Protein AF-A0A225WEW8-F1 (afdb_monomer_lite)

Foldseek 3Di:
DDDDPPDDDPDDDDPDDDDDDWLVLLLVLVVVVVVVDDLLVSCCVSPNDDDPVVSVVSSVVNVVCVVCVVVSVVCVVVVVRDDPDDPDPDPDQDPCNVVVVVVVVVVVVVVCVVVVQPDDDDPVVPVDDDDRDDDD

Structure (mmCIF, N/CA/C/O backbone):
data_AF-A0A225WEW8-F1
#
_entry.id   AF-A0A225WEW8-F1
#
loop_
_atom_site.group_PDB
_atom_site.id
_atom_site.type_symbol
_atom_site.label_atom_id
_atom_site.label_alt_id
_atom_site.label_comp_id
_atom_site.label_asym_id
_atom_site.label_entity_id
_atom_site.label_seq_id
_atom_site.pdbx_PDB_ins_code
_atom_site.Cartn_x
_atom_site.Cartn_y
_atom_site.Cartn_z
_atom_site.occupancy
_atom_site.B_iso_or_equiv
_atom_site.auth_seq_id
_atom_site.auth_comp_id
_atom_site.auth_asym_id
_atom_site.auth_atom_id
_atom_site.pdbx_PDB_model_num
ATOM 1 N N . MET A 1 1 ? 35.359 -5.570 -24.190 1.00 43.59 1 MET A N 1
ATOM 2 C CA . MET A 1 1 ? 36.122 -4.874 -23.129 1.00 43.59 1 MET A CA 1
ATOM 3 C C . MET A 1 1 ? 35.130 -4.237 -22.164 1.00 43.59 1 MET A C 1
ATOM 5 O O . MET A 1 1 ? 34.278 -3.483 -22.617 1.00 43.59 1 MET A O 1
ATOM 9 N N . VAL A 1 2 ? 35.172 -4.582 -20.873 1.00 55.28 2 VAL A N 1
ATOM 10 C CA . VAL A 1 2 ? 34.296 -3.975 -19.852 1.00 55.28 2 VAL A CA 1
ATOM 11 C C . VAL A 1 2 ? 34.849 -2.594 -19.506 1.00 55.28 2 VAL A C 1
ATOM 13 O O . VAL A 1 2 ? 36.036 -2.459 -19.221 1.00 55.28 2 VAL A O 1
ATOM 16 N N . ARG A 1 3 ? 34.007 -1.558 -19.571 1.00 66.19 3 ARG A N 1
ATOM 17 C CA . ARG A 1 3 ? 34.413 -0.173 -19.301 1.00 66.19 3 ARG A CA 1
ATOM 18 C C . ARG A 1 3 ? 34.841 -0.032 -17.830 1.00 66.19 3 ARG A C 1
ATOM 20 O O . ARG A 1 3 ? 34.016 -0.313 -16.957 1.00 66.19 3 ARG A O 1
ATOM 27 N N . PRO A 1 4 ? 36.068 0.430 -17.531 1.00 63.81 4 PRO A N 1
ATOM 28 C CA . PRO A 1 4 ? 36.501 0.648 -16.157 1.00 63.81 4 PRO A CA 1
ATOM 29 C C . PRO A 1 4 ? 35.606 1.683 -15.472 1.00 63.81 4 PRO A C 1
ATOM 31 O O . PRO A 1 4 ? 35.307 2.743 -16.031 1.00 63.81 4 PRO A O 1
ATOM 34 N N . ARG A 1 5 ? 35.138 1.366 -14.262 1.00 60.41 5 ARG A N 1
ATOM 35 C CA . ARG A 1 5 ? 34.261 2.242 -13.482 1.00 60.41 5 ARG A CA 1
ATOM 36 C C . ARG A 1 5 ? 35.128 3.252 -12.730 1.00 60.41 5 ARG A C 1
ATOM 38 O O . ARG A 1 5 ? 35.635 2.951 -11.660 1.00 60.41 5 ARG A O 1
ATOM 45 N N . ILE A 1 6 ? 35.324 4.423 -13.331 1.00 62.75 6 ILE A N 1
ATOM 46 C CA . ILE A 1 6 ? 36.336 5.398 -12.894 1.00 62.75 6 ILE A CA 1
ATOM 47 C C . ILE A 1 6 ? 35.945 6.135 -11.599 1.00 62.75 6 ILE A C 1
ATOM 49 O O . ILE A 1 6 ? 36.839 6.515 -10.863 1.00 62.75 6 ILE A O 1
ATOM 53 N N . ASN A 1 7 ? 34.654 6.270 -11.251 1.00 53.81 7 ASN A N 1
ATOM 54 C CA . ASN A 1 7 ? 34.221 6.949 -10.018 1.00 53.81 7 ASN A CA 1
ATOM 55 C C . ASN A 1 7 ? 32.966 6.315 -9.377 1.00 53.81 7 ASN A C 1
ATOM 57 O O . ASN A 1 7 ? 32.020 5.943 -10.077 1.00 53.81 7 ASN A O 1
ATOM 61 N N . GLY A 1 8 ? 32.951 6.265 -8.036 1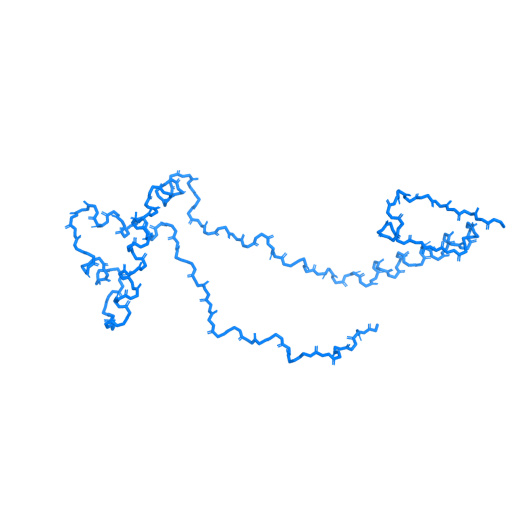.00 61.88 8 GLY A N 1
ATOM 62 C CA . GLY A 1 8 ? 31.805 5.925 -7.180 1.00 61.88 8 GLY A CA 1
ATOM 63 C C . GLY A 1 8 ? 31.987 4.637 -6.369 1.00 61.88 8 GLY A C 1
ATOM 64 O O . GLY A 1 8 ? 32.103 3.554 -6.944 1.00 61.88 8 GLY A O 1
ATOM 65 N N . GLN A 1 9 ? 31.931 4.733 -5.029 1.00 63.72 9 GLN A N 1
ATOM 66 C CA . GLN A 1 9 ? 31.645 3.563 -4.186 1.00 63.72 9 GLN A CA 1
ATOM 67 C C . GLN A 1 9 ? 30.367 2.937 -4.744 1.00 63.72 9 GLN A C 1
ATOM 69 O O . GLN A 1 9 ? 29.395 3.661 -4.956 1.00 63.72 9 GLN A O 1
ATOM 74 N N . GLY A 1 10 ? 30.396 1.646 -5.078 1.00 69.75 10 GLY A N 1
ATOM 75 C CA . GLY A 1 10 ? 29.306 0.967 -5.776 1.00 69.75 10 GLY A CA 1
ATOM 76 C C . GLY A 1 10 ? 27.932 1.149 -5.119 1.00 69.75 10 GLY A C 1
ATOM 77 O O . GLY A 1 10 ? 27.759 1.815 -4.100 1.00 69.75 10 GLY A O 1
ATOM 78 N N . ARG A 1 11 ? 26.897 0.538 -5.700 1.00 71.88 11 ARG A N 1
ATOM 79 C CA . ARG A 1 11 ? 25.546 0.654 -5.142 1.00 71.88 11 ARG A CA 1
ATOM 80 C C . ARG A 1 11 ? 25.551 0.167 -3.688 1.00 71.88 11 ARG A C 1
ATOM 82 O O . ARG A 1 11 ? 25.697 -1.027 -3.454 1.00 71.88 11 ARG A O 1
ATOM 89 N N . LYS A 1 12 ? 25.378 1.088 -2.734 1.00 78.38 12 LYS A N 1
ATOM 90 C CA . LYS A 1 12 ? 25.266 0.743 -1.314 1.00 78.38 12 LYS A CA 1
ATOM 91 C C . LYS A 1 12 ? 24.097 -0.222 -1.129 1.00 78.38 12 LYS A C 1
ATOM 93 O O . LYS A 1 12 ? 23.039 -0.046 -1.747 1.00 78.38 12 LYS A O 1
ATOM 98 N N . LEU A 1 13 ? 24.301 -1.240 -0.297 1.00 74.06 13 LEU A N 1
ATOM 99 C CA . LEU A 1 13 ? 23.239 -2.163 0.084 1.00 74.06 13 LEU A CA 1
ATOM 100 C C . LEU A 1 13 ? 22.103 -1.361 0.722 1.00 74.06 13 LEU A C 1
ATOM 102 O O . LEU A 1 13 ? 22.327 -0.454 1.525 1.00 74.06 13 LEU A O 1
ATOM 106 N N . LYS A 1 14 ? 20.867 -1.656 0.317 1.00 74.12 14 LYS A N 1
ATOM 107 C CA . LYS A 1 14 ? 19.704 -1.033 0.945 1.00 74.12 14 LYS A CA 1
ATOM 108 C C . LYS A 1 14 ? 19.573 -1.594 2.355 1.00 74.12 14 LYS A C 1
ATOM 110 O O . LYS A 1 14 ? 19.311 -2.778 2.500 1.00 74.12 14 LYS A O 1
ATOM 115 N N . LEU A 1 15 ? 19.683 -0.725 3.356 1.00 72.19 15 LEU A N 1
ATOM 116 C CA . LEU A 1 15 ? 19.434 -1.081 4.756 1.00 72.19 15 LEU A CA 1
ATOM 117 C C . LEU A 1 15 ? 17.944 -1.325 5.041 1.00 72.19 15 LEU A C 1
ATOM 119 O O . LEU A 1 15 ? 17.603 -2.037 5.974 1.00 72.19 15 LEU A O 1
ATOM 123 N N . PHE A 1 16 ? 17.054 -0.757 4.220 1.00 66.19 16 PHE A N 1
ATOM 124 C CA . PHE A 1 16 ? 15.611 -0.839 4.424 1.00 66.19 16 PHE A CA 1
ATOM 125 C C . PHE A 1 16 ? 14.898 -1.312 3.159 1.00 66.19 16 PHE A C 1
ATOM 127 O O . PHE A 1 16 ? 15.002 -0.697 2.086 1.00 66.19 16 PHE A O 1
ATOM 134 N N . GLN A 1 17 ? 14.123 -2.384 3.299 1.00 61.97 17 GLN A N 1
ATOM 135 C CA . GLN A 1 17 ? 13.189 -2.835 2.280 1.00 61.97 17 GLN A CA 1
ATOM 136 C C . GLN A 1 17 ? 11.816 -2.225 2.558 1.00 61.97 17 GLN A C 1
ATOM 138 O O . GLN A 1 17 ? 11.234 -2.404 3.622 1.00 61.97 17 GLN A O 1
ATOM 143 N N . ARG A 1 18 ? 11.280 -1.485 1.583 1.00 63.88 18 ARG A N 1
ATOM 144 C CA . ARG A 1 18 ? 9.887 -1.038 1.642 1.00 63.88 18 ARG A CA 1
ATOM 145 C C . ARG A 1 18 ? 9.001 -2.239 1.325 1.00 63.88 18 ARG A C 1
ATOM 147 O O . ARG A 1 18 ? 8.865 -2.587 0.155 1.00 63.88 18 ARG A O 1
ATOM 154 N N . MET A 1 19 ? 8.430 -2.861 2.350 1.00 64.94 19 MET A N 1
ATOM 155 C CA . MET A 1 19 ? 7.337 -3.810 2.176 1.00 64.94 19 MET A CA 1
ATOM 156 C C . MET A 1 19 ? 6.040 -3.021 2.108 1.00 64.94 19 MET A C 1
ATOM 158 O O . MET A 1 19 ? 5.705 -2.265 3.021 1.00 64.94 19 MET A O 1
ATOM 162 N N . ALA A 1 20 ? 5.347 -3.130 0.984 1.00 69.31 20 ALA A N 1
ATOM 163 C CA . ALA A 1 20 ? 4.012 -2.584 0.894 1.00 69.31 20 ALA A CA 1
ATOM 164 C C . ALA A 1 20 ? 3.028 -3.623 1.446 1.00 69.31 20 ALA A C 1
ATOM 166 O O . ALA A 1 20 ? 3.144 -4.810 1.158 1.00 69.31 20 ALA A O 1
ATOM 167 N N . VAL A 1 21 ? 2.099 -3.151 2.277 1.00 81.06 21 VAL A N 1
ATOM 168 C CA . VAL A 1 21 ? 1.031 -3.972 2.858 1.00 81.06 21 VAL A CA 1
ATOM 169 C C . VAL A 1 21 ? -0.036 -4.203 1.793 1.00 81.06 21 VAL A C 1
ATOM 171 O O . VAL A 1 21 ? -0.391 -3.259 1.069 1.00 81.06 21 VAL A O 1
ATOM 174 N N . ASP A 1 22 ? -0.510 -5.443 1.702 1.00 83.56 22 ASP A N 1
ATOM 175 C CA . ASP A 1 22 ? -1.526 -5.874 0.745 1.00 83.56 22 ASP A CA 1
ATOM 176 C C . ASP A 1 22 ? -2.846 -5.103 0.908 1.00 83.56 22 ASP A C 1
ATOM 178 O O . ASP A 1 22 ? -3.149 -4.595 1.992 1.00 83.56 22 ASP A O 1
ATOM 182 N N . TYR A 1 23 ? -3.620 -4.950 -0.171 1.00 87.50 23 TYR A N 1
ATOM 183 C CA . TYR A 1 23 ? -4.890 -4.218 -0.092 1.00 87.50 23 TYR A CA 1
ATOM 184 C C . TYR A 1 23 ? -5.971 -4.986 0.672 1.00 87.50 23 TYR A C 1
ATOM 186 O O . TYR A 1 23 ? -6.780 -4.330 1.328 1.00 87.50 23 TYR A O 1
ATOM 194 N N . ALA A 1 24 ? -5.951 -6.326 0.663 1.00 86.56 24 ALA A N 1
ATOM 195 C CA . ALA A 1 24 ? -6.879 -7.122 1.467 1.00 86.56 24 ALA A CA 1
ATOM 196 C C . ALA A 1 24 ? -6.674 -6.847 2.962 1.00 86.56 24 ALA A C 1
ATOM 198 O O . ALA A 1 24 ? -7.597 -6.403 3.632 1.00 86.56 24 ALA A O 1
ATOM 199 N N . HIS A 1 25 ? -5.424 -6.925 3.433 1.00 89.00 25 HIS A N 1
ATOM 200 C CA . HIS A 1 25 ? -5.067 -6.628 4.827 1.00 89.00 25 HIS A CA 1
ATOM 201 C C . HIS A 1 25 ? -5.512 -5.230 5.272 1.00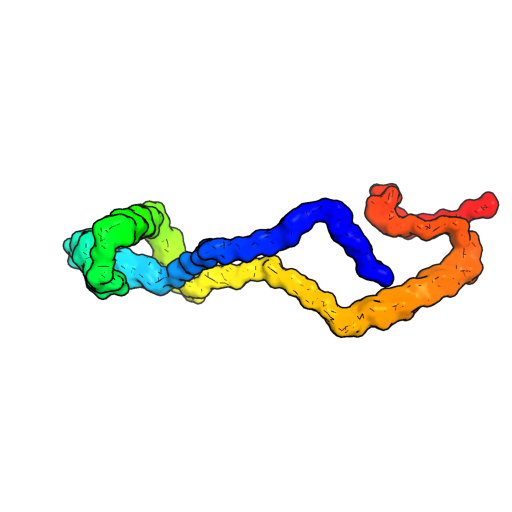 89.00 25 HIS A C 1
ATOM 203 O O . HIS A 1 25 ? -5.992 -5.042 6.384 1.00 89.00 25 HIS A O 1
ATOM 209 N N . LYS A 1 26 ? -5.360 -4.217 4.408 1.00 90.81 26 LYS A N 1
ATOM 210 C CA . LYS A 1 26 ? -5.824 -2.856 4.727 1.00 90.81 26 LYS A CA 1
ATOM 211 C C . LYS A 1 26 ? -7.337 -2.781 4.856 1.00 90.81 26 LYS A C 1
ATOM 213 O O . LYS A 1 26 ? -7.811 -2.042 5.707 1.00 90.81 26 LYS A O 1
ATOM 218 N N . ARG A 1 27 ? -8.071 -3.479 3.984 1.00 90.69 27 ARG A N 1
ATOM 219 C CA . ARG A 1 27 ? -9.534 -3.517 4.029 1.00 90.69 27 ARG A CA 1
ATOM 220 C C . ARG A 1 27 ? -9.994 -4.176 5.323 1.00 90.69 27 ARG A C 1
ATOM 222 O O . ARG A 1 27 ? -10.805 -3.580 6.005 1.00 90.69 27 ARG A O 1
ATOM 229 N N . ASP A 1 28 ? -9.412 -5.310 5.694 1.00 89.81 28 ASP A N 1
ATOM 230 C CA . ASP A 1 28 ? -9.821 -6.039 6.897 1.00 89.81 28 ASP A CA 1
ATOM 231 C C . ASP A 1 28 ? -9.593 -5.196 8.173 1.00 89.81 28 ASP A C 1
ATOM 233 O O . ASP A 1 28 ? -10.433 -5.171 9.066 1.00 89.81 28 ASP A O 1
ATOM 237 N N . VAL A 1 29 ? -8.507 -4.408 8.227 1.00 90.81 29 VAL A N 1
ATOM 238 C CA . VAL A 1 29 ? -8.270 -3.433 9.314 1.00 90.81 29 VAL A CA 1
ATOM 239 C C . VAL A 1 29 ? -9.319 -2.313 9.336 1.00 90.81 29 VAL A C 1
ATOM 241 O O . VAL A 1 29 ? -9.675 -1.836 10.409 1.00 90.81 29 VAL A O 1
ATOM 244 N N . LEU A 1 30 ? -9.780 -1.855 8.169 1.00 90.19 30 LEU A N 1
ATOM 245 C CA . LEU A 1 30 ? -10.800 -0.806 8.069 1.00 90.19 30 LEU A CA 1
ATOM 246 C C . LEU A 1 30 ? -12.194 -1.347 8.414 1.00 90.19 30 LEU A C 1
ATOM 248 O O . LEU A 1 30 ? -12.928 -0.678 9.127 1.00 90.19 30 LEU A O 1
ATOM 252 N N . ASP A 1 31 ? -12.523 -2.567 7.989 1.00 90.75 31 ASP A N 1
ATOM 253 C CA . ASP A 1 31 ? -13.787 -3.231 8.326 1.00 90.75 31 ASP A CA 1
ATOM 254 C C . ASP A 1 31 ? -13.901 -3.451 9.846 1.00 90.75 31 ASP A C 1
ATOM 256 O O . ASP A 1 31 ? -14.923 -3.123 10.441 1.00 90.75 31 ASP A O 1
ATOM 260 N N . PHE A 1 32 ? -12.812 -3.865 10.505 1.00 87.56 32 PHE A N 1
ATOM 261 C CA . PHE A 1 32 ? -12.761 -3.988 11.967 1.00 87.56 32 PHE A CA 1
ATOM 262 C C . PHE A 1 32 ? -12.974 -2.648 12.697 1.00 87.56 32 PHE A C 1
ATOM 264 O O . PHE A 1 32 ? -13.482 -2.600 13.814 1.00 87.56 32 PHE A O 1
ATOM 271 N N . GLN A 1 33 ? -12.584 -1.532 12.077 1.00 85.12 33 GLN A N 1
ATOM 272 C CA . GLN A 1 33 ? -12.817 -0.199 12.633 1.00 85.12 33 GLN A CA 1
ATOM 273 C C . GLN A 1 33 ? -14.280 0.240 12.454 1.00 85.12 33 GLN A C 1
ATOM 275 O O . GLN A 1 33 ? -14.835 0.874 13.354 1.00 85.12 33 GLN A O 1
ATOM 280 N N . ASP A 1 34 ? -14.904 -0.112 11.326 1.00 84.12 34 ASP A N 1
ATOM 281 C CA . ASP A 1 34 ? -16.319 0.169 11.044 1.00 84.12 34 ASP A CA 1
ATOM 282 C C . ASP A 1 34 ? -17.264 -0.590 11.990 1.00 84.12 34 ASP A C 1
ATOM 284 O O . ASP A 1 34 ? -18.351 -0.105 12.301 1.00 84.12 34 ASP A O 1
ATOM 288 N N . GLU A 1 35 ? -16.824 -1.731 12.527 1.00 85.06 35 GLU A N 1
ATOM 289 C CA . GLU A 1 35 ? -17.509 -2.478 13.595 1.00 85.06 35 GLU A CA 1
ATOM 290 C C . GLU A 1 35 ? -17.522 -1.735 14.953 1.00 85.06 35 GLU A C 1
ATOM 292 O O . GLU A 1 35 ? -18.167 -2.176 15.904 1.00 85.06 35 GLU A O 1
ATOM 297 N N . GLY A 1 36 ? -16.866 -0.570 15.047 1.00 83.62 36 GLY A N 1
ATOM 298 C CA . GLY A 1 36 ? -16.889 0.308 16.221 1.00 83.62 36 GLY A CA 1
ATOM 299 C C . GLY A 1 36 ? -15.742 0.080 17.207 1.00 83.62 36 GLY A C 1
ATOM 300 O O . GLY A 1 36 ? -15.754 0.636 18.307 1.00 83.62 36 GLY A O 1
ATOM 301 N N . HIS A 1 37 ? -14.737 -0.714 16.836 1.00 85.31 37 HIS A N 1
ATOM 302 C CA . HIS A 1 37 ? -13.554 -0.934 17.663 1.00 85.31 37 HIS A CA 1
ATOM 303 C C . HIS A 1 37 ? -12.616 0.283 17.667 1.00 85.31 37 HIS A C 1
ATOM 305 O O . HIS A 1 37 ? -12.607 1.110 16.758 1.00 85.31 37 HIS A O 1
ATOM 311 N N . THR A 1 38 ? -11.814 0.434 18.721 1.00 87.56 38 THR A N 1
ATOM 312 C CA . THR A 1 38 ? -10.787 1.481 18.801 1.00 87.56 38 THR A CA 1
ATOM 313 C C . THR A 1 38 ? -9.536 1.102 18.006 1.00 87.56 38 THR A C 1
ATOM 315 O O . THR A 1 38 ? -9.184 -0.071 17.890 1.00 87.56 38 THR A O 1
ATOM 318 N N . LEU A 1 39 ? -8.804 2.113 17.523 1.00 84.25 39 LEU A N 1
ATOM 319 C CA . LEU A 1 39 ? -7.529 1.948 16.808 1.00 84.25 39 LEU A CA 1
ATOM 320 C C . LEU A 1 39 ? -6.527 1.068 17.567 1.00 84.25 39 LEU A C 1
ATOM 322 O O . LEU A 1 39 ? -5.862 0.227 16.966 1.00 84.25 39 LEU A O 1
ATOM 326 N N . ASP A 1 40 ? -6.435 1.244 18.883 1.00 84.31 40 ASP A N 1
ATOM 327 C CA . ASP A 1 40 ? -5.515 0.472 19.721 1.00 84.31 40 ASP A CA 1
ATOM 328 C C . ASP A 1 40 ? -5.943 -0.998 19.816 1.00 84.31 40 ASP A C 1
ATOM 330 O O . ASP A 1 40 ? -5.096 -1.889 19.748 1.00 84.31 40 ASP A O 1
ATOM 334 N N . ALA A 1 41 ? -7.254 -1.262 19.866 1.00 84.38 41 ALA A N 1
ATOM 335 C CA . ALA A 1 41 ? -7.796 -2.617 19.817 1.00 84.38 41 ALA A CA 1
ATOM 336 C C . ALA A 1 41 ? -7.531 -3.278 18.455 1.00 84.38 41 ALA A C 1
ATOM 338 O O . ALA A 1 41 ? -7.137 -4.441 18.408 1.00 84.38 41 ALA A O 1
ATOM 339 N N . ALA A 1 42 ? -7.655 -2.532 17.351 1.00 85.31 42 ALA A N 1
ATOM 340 C CA . ALA A 1 42 ? -7.317 -3.023 16.016 1.00 85.31 42 ALA A CA 1
ATOM 341 C C . ALA A 1 42 ? -5.823 -3.368 15.890 1.00 85.31 42 ALA A C 1
ATOM 343 O O . ALA A 1 42 ? -5.461 -4.381 15.291 1.00 85.31 42 ALA A O 1
ATOM 344 N N . ILE A 1 43 ? -4.937 -2.555 16.473 1.00 88.06 43 ILE A N 1
ATOM 345 C CA . ILE A 1 43 ? -3.494 -2.821 16.459 1.00 88.06 43 ILE A CA 1
ATOM 346 C C . ILE A 1 43 ? -3.168 -4.070 17.279 1.00 88.06 43 ILE A C 1
ATOM 348 O O . ILE A 1 43 ? -2.450 -4.935 16.776 1.00 88.06 43 ILE A O 1
ATOM 352 N N . ALA A 1 44 ? -3.720 -4.179 18.490 1.00 87.94 44 ALA A N 1
ATOM 353 C CA . ALA A 1 44 ? -3.525 -5.340 19.353 1.00 87.94 44 ALA A CA 1
ATOM 354 C C . ALA A 1 44 ? -4.050 -6.627 18.697 1.00 87.94 44 ALA A C 1
ATOM 356 O O . ALA A 1 44 ? -3.365 -7.645 18.704 1.00 87.94 44 ALA A O 1
ATOM 357 N N . HIS A 1 45 ? -5.218 -6.569 18.053 1.00 85.94 45 HIS A N 1
ATOM 358 C CA . HIS A 1 45 ? -5.813 -7.719 17.372 1.00 85.94 45 HIS A CA 1
ATOM 359 C C . HIS A 1 45 ? -5.000 -8.168 16.145 1.00 85.94 45 HIS A C 1
ATOM 361 O O . HIS A 1 45 ? -4.762 -9.356 15.950 1.00 85.94 45 HIS A O 1
ATOM 367 N N . VAL A 1 46 ? -4.560 -7.225 15.306 1.00 86.12 46 VAL A N 1
ATOM 368 C CA . VAL A 1 46 ? -3.955 -7.538 13.998 1.00 86.12 46 VAL A CA 1
ATOM 369 C C . VAL A 1 46 ? -2.451 -7.790 14.083 1.00 86.12 46 VAL A C 1
ATOM 371 O O . VAL A 1 46 ? -1.908 -8.557 13.287 1.00 86.12 46 VAL A O 1
ATOM 374 N N . TYR A 1 47 ? -1.755 -7.121 15.002 1.00 86.12 47 TYR A N 1
ATOM 375 C CA . TYR A 1 47 ? -0.296 -7.171 15.093 1.00 86.12 47 TYR A CA 1
ATOM 376 C C . TYR A 1 47 ? 0.227 -7.718 16.429 1.00 86.12 47 TYR A C 1
ATOM 378 O O . TYR A 1 47 ? 1.430 -7.961 16.521 1.00 86.12 47 TYR A O 1
ATOM 386 N N . GLY A 1 48 ? -0.641 -7.941 17.422 1.00 89.06 48 GLY A N 1
ATOM 387 C CA . GLY A 1 48 ? -0.266 -8.460 18.738 1.00 89.06 48 GLY A CA 1
ATOM 388 C C . GLY A 1 48 ? 0.472 -7.442 19.609 1.00 89.06 48 GLY A C 1
ATOM 389 O O . GLY A 1 48 ? 0.310 -6.227 19.460 1.00 89.06 48 GLY A O 1
ATOM 390 N N . ASP A 1 49 ? 1.305 -7.957 20.515 1.00 88.31 49 ASP A N 1
ATOM 391 C CA . ASP A 1 49 ? 2.077 -7.148 21.456 1.00 88.31 49 ASP A CA 1
ATOM 392 C C . ASP A 1 49 ? 3.226 -6.420 20.746 1.00 88.31 49 ASP A C 1
ATOM 394 O O . ASP A 1 49 ? 4.198 -7.013 20.271 1.00 88.31 49 ASP A O 1
ATOM 398 N N . LEU A 1 50 ? 3.110 -5.097 20.682 1.00 90.06 50 LEU A N 1
ATOM 399 C CA . LEU A 1 50 ? 4.060 -4.196 20.038 1.00 90.06 50 LEU A CA 1
ATOM 400 C C . LEU A 1 50 ? 4.633 -3.215 21.065 1.00 90.06 50 LEU A C 1
ATOM 402 O O . LEU A 1 50 ? 3.962 -2.819 22.016 1.00 90.06 50 LEU A O 1
ATOM 406 N N . ASN A 1 51 ? 5.863 -2.752 20.839 1.00 92.75 51 ASN A N 1
ATOM 407 C CA . ASN A 1 51 ? 6.431 -1.664 21.639 1.00 92.75 51 ASN A CA 1
ATOM 408 C C . ASN A 1 51 ? 5.720 -0.328 21.328 1.00 92.75 51 ASN A C 1
ATOM 410 O O . ASN A 1 51 ? 5.223 -0.132 20.219 1.00 92.75 51 ASN A O 1
ATOM 414 N N . ALA A 1 52 ? 5.739 0.632 22.255 1.00 90.00 52 ALA A N 1
ATOM 415 C CA . ALA A 1 52 ? 5.085 1.937 22.132 1.00 90.00 52 ALA A CA 1
ATOM 416 C C . ALA A 1 52 ? 5.439 2.685 20.830 1.00 90.00 52 ALA A C 1
ATOM 418 O O . ALA A 1 52 ? 4.561 3.234 20.160 1.00 90.00 52 ALA A O 1
ATOM 419 N N . ASP A 1 53 ? 6.707 2.644 20.412 1.00 89.56 53 ASP A N 1
ATOM 420 C CA . ASP A 1 53 ? 7.148 3.248 19.148 1.00 89.56 53 ASP A CA 1
ATOM 421 C C . ASP A 1 53 ? 6.516 2.574 17.926 1.00 89.56 53 ASP A C 1
ATOM 423 O O . ASP A 1 53 ? 6.137 3.232 16.950 1.00 89.56 53 ASP A O 1
ATOM 427 N N . GLN A 1 54 ? 6.382 1.249 17.978 1.00 88.88 54 GLN A N 1
ATOM 428 C CA . GLN A 1 54 ? 5.770 0.472 16.911 1.00 88.88 54 GLN A CA 1
ATOM 429 C C . GLN A 1 54 ? 4.261 0.707 16.874 1.00 88.88 54 GLN A C 1
ATOM 431 O O . GLN A 1 54 ? 3.726 0.907 15.785 1.00 88.88 54 GLN A O 1
ATOM 436 N N . ILE A 1 55 ? 3.599 0.768 18.034 1.00 90.62 55 ILE A N 1
ATOM 437 C CA . ILE A 1 55 ? 2.181 1.131 18.151 1.00 90.62 55 ILE A CA 1
ATOM 438 C C . ILE A 1 55 ? 1.959 2.488 17.490 1.00 90.62 55 ILE A C 1
ATOM 440 O O . ILE A 1 55 ? 1.198 2.578 16.531 1.00 90.62 55 ILE A O 1
ATOM 444 N N . ARG A 1 56 ? 2.722 3.519 17.879 1.00 91.12 56 ARG A N 1
ATOM 445 C CA . ARG A 1 56 ? 2.631 4.858 17.277 1.00 91.12 56 ARG A CA 1
ATOM 446 C C . ARG A 1 56 ? 2.800 4.825 15.757 1.00 91.12 56 ARG A C 1
ATOM 448 O O . ARG A 1 56 ? 2.051 5.487 15.034 1.00 91.12 56 ARG A O 1
ATOM 455 N N . ALA A 1 57 ? 3.776 4.069 15.255 1.00 90.56 57 ALA A N 1
ATOM 456 C CA . ALA A 1 57 ? 3.998 3.922 13.819 1.00 90.56 57 ALA A CA 1
ATOM 457 C C . ALA A 1 57 ? 2.811 3.240 13.111 1.00 90.56 57 ALA A C 1
ATOM 459 O O . ALA A 1 57 ? 2.420 3.666 12.020 1.00 90.56 57 ALA A O 1
ATOM 460 N N . LYS A 1 58 ? 2.203 2.219 13.729 1.00 91.06 58 LYS A N 1
ATOM 461 C CA . LYS A 1 58 ? 1.008 1.536 13.214 1.00 91.06 58 LYS A CA 1
ATOM 462 C C . LYS A 1 58 ? -0.223 2.429 13.253 1.00 91.06 58 LYS A C 1
ATOM 464 O O . LYS A 1 58 ? -0.906 2.519 12.238 1.00 91.06 58 LYS A O 1
ATOM 469 N N . THR A 1 59 ? -0.446 3.182 14.325 1.00 92.06 59 THR A N 1
ATOM 470 C CA . THR A 1 59 ? -1.534 4.166 14.412 1.00 92.06 59 THR A CA 1
ATOM 471 C C . THR A 1 59 ? -1.431 5.191 13.284 1.00 92.06 59 THR A C 1
ATOM 473 O O . THR A 1 59 ? -2.405 5.456 12.583 1.00 92.06 59 THR A O 1
ATOM 476 N N . GLN A 1 60 ? -0.233 5.727 13.023 1.00 92.19 60 GLN A N 1
ATOM 477 C CA . GLN A 1 60 ? -0.010 6.638 11.892 1.00 92.19 60 GLN A CA 1
ATOM 478 C C . GLN A 1 60 ? -0.274 5.970 10.538 1.00 92.19 60 GLN A C 1
ATOM 480 O O . GLN A 1 60 ? -0.818 6.600 9.627 1.00 92.19 60 GLN A O 1
ATOM 485 N N . GLN A 1 61 ? 0.106 4.699 10.399 1.00 91.12 61 GLN A N 1
ATOM 486 C CA . GLN A 1 61 ? -0.130 3.919 9.192 1.00 91.12 61 GLN A CA 1
ATOM 487 C C . GLN A 1 61 ? -1.631 3.693 8.944 1.00 91.12 61 GLN A C 1
ATOM 489 O O . GLN A 1 61 ? -2.083 3.922 7.822 1.00 91.12 61 GLN A O 1
ATOM 494 N N . ILE A 1 62 ? -2.399 3.325 9.972 1.00 90.88 62 ILE A N 1
ATOM 495 C CA . ILE A 1 62 ? -3.849 3.100 9.877 1.00 90.88 62 ILE A CA 1
ATOM 496 C C . ILE A 1 62 ? -4.582 4.419 9.629 1.00 90.88 62 ILE A C 1
ATOM 498 O O . ILE A 1 62 ? -5.359 4.505 8.684 1.00 90.88 62 ILE A O 1
ATOM 502 N N . ASN A 1 63 ? -4.243 5.492 10.350 1.00 92.94 63 ASN A N 1
ATOM 503 C CA . ASN A 1 63 ? -4.786 6.834 10.097 1.00 92.94 63 ASN A CA 1
ATOM 504 C C . ASN A 1 63 ? -4.568 7.284 8.646 1.00 92.94 63 ASN A C 1
ATOM 506 O O . ASN A 1 63 ? -5.418 7.933 8.035 1.00 92.94 63 ASN A O 1
ATOM 510 N N . LYS A 1 64 ? -3.417 6.938 8.061 1.00 92.56 64 LYS A N 1
ATOM 511 C CA . LYS A 1 64 ? -3.160 7.188 6.643 1.00 92.56 64 LYS A CA 1
ATOM 512 C C . LYS A 1 64 ? -4.060 6.344 5.737 1.00 92.56 64 LYS A C 1
ATOM 514 O O . LYS A 1 64 ? -4.470 6.841 4.692 1.00 92.56 64 LYS A O 1
ATOM 519 N N . TRP A 1 65 ? -4.346 5.094 6.089 1.00 93.12 65 TRP A N 1
ATOM 520 C CA . TRP A 1 65 ? -5.269 4.246 5.331 1.00 93.12 65 TRP A CA 1
ATOM 521 C C . TRP A 1 65 ? -6.706 4.743 5.414 1.00 93.12 65 TRP A C 1
ATOM 523 O O . TRP A 1 65 ? -7.343 4.802 4.371 1.00 93.12 65 TRP A O 1
ATOM 533 N N . MET A 1 66 ? -7.162 5.210 6.578 1.00 90.56 66 MET A N 1
ATOM 534 C CA . MET A 1 66 ? -8.486 5.823 6.746 1.00 90.56 66 MET A CA 1
ATOM 535 C C . MET A 1 66 ? -8.683 7.007 5.791 1.00 90.56 66 MET A C 1
ATOM 537 O O . MET A 1 66 ? -9.669 7.078 5.067 1.00 90.56 66 MET A O 1
ATOM 541 N N . LYS A 1 67 ? -7.681 7.891 5.664 1.00 92.88 67 LYS A N 1
ATOM 542 C CA . LYS A 1 67 ? -7.721 9.007 4.693 1.00 92.88 67 LYS A CA 1
ATOM 543 C C . LYS A 1 67 ? -7.858 8.560 3.232 1.00 92.88 67 LYS A C 1
ATOM 545 O O . LYS A 1 67 ? -8.246 9.355 2.381 1.00 92.88 67 LYS A O 1
ATOM 550 N N . HIS A 1 68 ? -7.493 7.319 2.926 1.00 91.69 68 HIS A N 1
ATOM 551 C CA . HIS A 1 68 ? -7.524 6.742 1.584 1.00 91.69 68 HIS A CA 1
ATOM 552 C C . HIS A 1 68 ? -8.475 5.540 1.482 1.00 91.69 68 HIS A C 1
ATOM 554 O O . HIS A 1 68 ? -8.349 4.740 0.551 1.00 91.69 68 HIS A O 1
ATOM 560 N N . GLU A 1 69 ? -9.430 5.412 2.404 1.00 92.69 69 GLU A N 1
ATOM 561 C CA . GLU A 1 69 ? -10.334 4.266 2.507 1.00 92.69 69 GLU A CA 1
ATOM 562 C C . GLU A 1 69 ? -11.092 4.011 1.200 1.00 92.69 69 GLU A C 1
ATOM 564 O O . GLU A 1 69 ? -11.061 2.902 0.667 1.00 92.69 69 GLU A O 1
ATOM 569 N N . SER A 1 70 ? -11.705 5.049 0.625 1.00 92.38 70 SER A N 1
ATOM 570 C CA . SER A 1 70 ? -12.468 4.943 -0.626 1.00 92.38 70 SER A CA 1
ATOM 571 C C . SER A 1 70 ? -11.638 4.357 -1.773 1.00 92.38 70 SER A C 1
ATOM 573 O O . SER A 1 70 ? -12.120 3.553 -2.573 1.00 92.38 70 SER A O 1
ATOM 575 N N . THR A 1 71 ? -10.352 4.711 -1.826 1.00 90.81 71 THR A N 1
ATOM 576 C CA . THR A 1 71 ? -9.407 4.200 -2.822 1.00 90.81 71 THR A CA 1
ATOM 577 C C . THR A 1 71 ? -9.065 2.739 -2.547 1.00 90.81 71 TH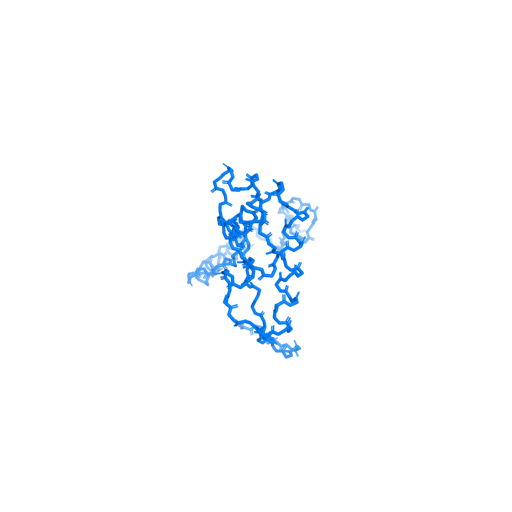R A C 1
ATOM 579 O O . THR A 1 71 ? -9.052 1.933 -3.474 1.00 90.81 71 THR A O 1
ATOM 582 N N . ILE A 1 72 ? -8.824 2.384 -1.283 1.00 90.50 72 ILE A N 1
ATOM 583 C CA . ILE A 1 72 ? -8.536 1.009 -0.853 1.00 90.50 72 ILE A CA 1
ATOM 584 C C . ILE A 1 72 ? -9.719 0.093 -1.190 1.00 90.50 72 ILE A C 1
ATOM 586 O O . ILE A 1 72 ? -9.530 -0.909 -1.880 1.00 90.50 72 ILE A O 1
ATOM 590 N N . ARG A 1 73 ? -10.945 0.474 -0.809 1.00 91.12 73 ARG A N 1
ATOM 591 C CA . ARG A 1 73 ? -12.171 -0.290 -1.097 1.00 91.12 73 ARG A CA 1
ATOM 592 C C . ARG A 1 73 ? -12.413 -0.446 -2.604 1.00 91.12 73 ARG A C 1
ATOM 594 O O . ARG A 1 73 ? -12.724 -1.544 -3.063 1.00 91.12 73 ARG A O 1
ATOM 601 N N . SER A 1 74 ? -12.211 0.616 -3.390 1.00 90.31 74 SER A N 1
ATOM 602 C CA . SER A 1 74 ? -12.338 0.577 -4.857 1.00 90.31 74 SER A CA 1
ATOM 603 C C . SER A 1 74 ? -11.349 -0.398 -5.510 1.00 90.31 74 SER A C 1
ATOM 605 O O . SER A 1 74 ? -11.726 -1.197 -6.368 1.00 90.31 74 SER A O 1
ATOM 607 N N . ILE A 1 75 ? -10.090 -0.395 -5.059 1.00 88.19 75 ILE A N 1
ATOM 608 C CA . ILE A 1 75 ? -9.055 -1.319 -5.544 1.00 88.19 75 ILE A CA 1
ATOM 609 C C . ILE A 1 75 ? -9.414 -2.773 -5.212 1.00 88.19 75 ILE A C 1
ATOM 611 O O . ILE A 1 75 ? -9.295 -3.637 -6.087 1.00 88.19 75 ILE A O 1
ATOM 615 N N . CYS A 1 76 ? -9.906 -3.034 -3.996 1.00 87.38 76 CYS A N 1
ATOM 616 C CA . CYS A 1 76 ? -10.374 -4.362 -3.600 1.00 87.38 76 CYS A CA 1
ATOM 617 C C . CYS A 1 76 ? -11.562 -4.828 -4.452 1.00 87.38 76 CYS A C 1
ATOM 619 O O . CYS A 1 76 ? -11.546 -5.948 -4.958 1.00 87.38 76 CYS A O 1
ATOM 621 N N . LYS A 1 77 ? -12.552 -3.955 -4.689 1.00 87.62 77 LYS A N 1
ATOM 622 C CA . LYS A 1 77 ? -13.718 -4.253 -5.539 1.00 87.62 77 LYS A CA 1
ATOM 623 C C . LYS A 1 77 ? -13.324 -4.562 -6.986 1.00 87.62 77 LYS A C 1
ATOM 625 O O . LYS A 1 77 ? -13.944 -5.403 -7.625 1.00 87.62 77 LYS A O 1
ATOM 630 N N . ALA A 1 78 ? -12.279 -3.915 -7.497 1.00 85.38 78 ALA A N 1
ATOM 631 C CA . ALA A 1 78 ? -11.751 -4.160 -8.837 1.00 85.38 78 ALA A CA 1
ATOM 632 C C . ALA A 1 78 ? -10.940 -5.469 -8.967 1.00 85.38 78 ALA A C 1
ATOM 634 O O . ALA A 1 78 ? -10.377 -5.717 -10.033 1.00 85.38 78 ALA A O 1
ATOM 635 N N .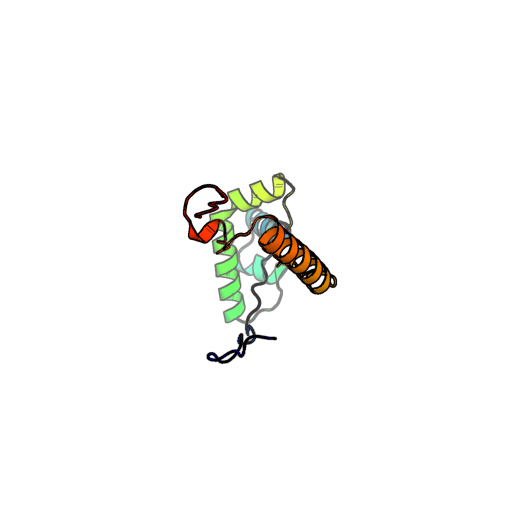 GLY A 1 79 ? -10.805 -6.271 -7.899 1.00 79.75 79 GLY A N 1
ATOM 636 C CA . GLY A 1 79 ? -10.011 -7.507 -7.895 1.00 79.75 79 GLY A CA 1
ATOM 637 C C . GLY A 1 79 ? -8.498 -7.278 -7.991 1.00 79.75 79 GLY A C 1
ATOM 638 O O . GLY A 1 79 ? -7.732 -8.213 -8.212 1.00 79.75 79 GLY A O 1
ATOM 639 N N . ARG A 1 80 ? -8.032 -6.034 -7.823 1.00 68.38 80 ARG A N 1
ATOM 640 C CA . ARG A 1 80 ? -6.612 -5.655 -7.904 1.00 68.38 80 ARG A CA 1
ATOM 641 C C . ARG A 1 80 ? -5.969 -5.711 -6.522 1.00 68.38 80 ARG A C 1
ATOM 643 O O . ARG A 1 80 ? -5.452 -4.710 -6.035 1.00 68.38 80 ARG A O 1
ATOM 650 N N . LEU A 1 81 ? -6.050 -6.877 -5.887 1.00 66.69 81 LEU A N 1
ATOM 651 C CA . LEU A 1 81 ? -5.592 -7.061 -4.509 1.00 66.69 81 LEU A CA 1
ATOM 652 C C . LEU A 1 81 ? -4.065 -6.963 -4.409 1.00 66.69 81 LEU A C 1
ATOM 654 O O . LEU A 1 81 ? -3.566 -6.312 -3.501 1.00 66.69 81 LEU A O 1
ATOM 658 N N . SER A 1 82 ? -3.328 -7.465 -5.407 1.00 62.84 82 SER A N 1
ATOM 659 C CA . SER A 1 82 ? -1.868 -7.401 -5.405 1.00 62.84 82 SER A CA 1
ATOM 660 C C . SER A 1 82 ? -1.323 -6.011 -5.753 1.00 62.84 82 SER A C 1
ATOM 662 O O . SER A 1 82 ? -1.768 -5.309 -6.668 1.00 62.84 82 SER A O 1
ATOM 664 N N . LEU A 1 83 ? -0.282 -5.613 -5.023 1.00 62.62 83 LEU A N 1
ATOM 665 C CA . LEU A 1 83 ? 0.547 -4.463 -5.368 1.00 62.62 83 LEU A CA 1
ATOM 666 C C . LEU A 1 83 ? 1.093 -4.655 -6.782 1.00 62.62 83 LEU A C 1
ATOM 668 O O . LEU A 1 83 ? 1.738 -5.666 -7.058 1.00 62.62 83 LEU A O 1
ATOM 672 N N . ARG A 1 84 ? 0.858 -3.680 -7.671 1.00 60.16 84 ARG A N 1
ATOM 673 C CA . ARG A 1 84 ? 1.403 -3.713 -9.036 1.00 60.16 84 ARG A CA 1
ATOM 674 C C . ARG A 1 84 ? 2.890 -4.061 -8.971 1.00 60.16 84 ARG A C 1
ATOM 676 O O . ARG A 1 84 ? 3.677 -3.313 -8.383 1.00 60.16 84 ARG A O 1
ATOM 683 N N . ALA A 1 85 ? 3.259 -5.184 -9.586 1.00 53.78 85 ALA A N 1
ATOM 684 C CA . ALA A 1 85 ? 4.652 -5.536 -9.794 1.00 53.78 85 ALA 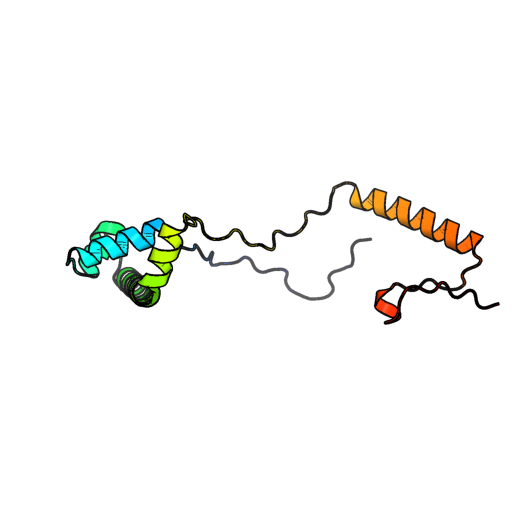A CA 1
ATOM 685 C C . ALA A 1 85 ? 5.361 -4.352 -10.464 1.00 53.78 85 ALA A C 1
ATOM 687 O O . ALA A 1 85 ? 4.786 -3.652 -11.303 1.00 53.78 85 ALA A O 1
ATOM 688 N N . ARG A 1 86 ? 6.604 -4.080 -10.055 1.00 56.69 86 ARG A N 1
ATOM 689 C CA . ARG A 1 86 ? 7.366 -2.941 -10.571 1.00 56.69 86 ARG A CA 1
ATOM 690 C C . ARG A 1 86 ? 7.461 -3.072 -12.095 1.00 56.69 86 ARG A C 1
ATOM 692 O O . ARG A 1 86 ? 8.134 -3.972 -12.576 1.00 56.69 86 ARG A O 1
ATOM 699 N N . THR A 1 87 ? 6.845 -2.158 -12.843 1.00 56.22 87 THR A N 1
ATOM 700 C CA . THR A 1 87 ? 6.811 -2.190 -14.320 1.00 56.22 87 THR A CA 1
ATOM 701 C C . THR A 1 87 ? 8.198 -2.115 -14.963 1.00 56.22 87 THR A C 1
ATOM 703 O O . THR A 1 87 ? 8.376 -2.532 -16.097 1.00 56.22 87 THR A O 1
ATOM 706 N N . ARG A 1 88 ? 9.211 -1.640 -14.227 1.00 50.78 88 ARG A N 1
ATOM 707 C CA . ARG A 1 88 ? 10.627 -1.746 -14.607 1.00 50.78 88 ARG A CA 1
ATOM 708 C C . ARG A 1 88 ? 11.276 -2.953 -13.939 1.00 50.78 88 ARG A C 1
ATOM 710 O O . ARG A 1 88 ? 12.008 -2.786 -12.952 1.00 50.78 88 ARG A O 1
ATOM 717 N N . GLN A 1 89 ? 11.007 -4.139 -14.462 1.00 56.44 89 GLN A N 1
ATOM 718 C CA . GLN A 1 89 ? 11.944 -5.255 -14.360 1.00 56.44 89 GLN A CA 1
ATOM 719 C C . GLN A 1 89 ? 13.033 -4.966 -15.396 1.00 56.44 89 GLN A C 1
ATOM 721 O O . GLN A 1 89 ? 12.719 -4.640 -16.537 1.00 56.44 89 GLN A O 1
ATOM 726 N N . GLY A 1 90 ? 14.298 -4.903 -14.975 1.00 58.53 90 GLY A N 1
ATOM 727 C CA . GLY A 1 90 ? 15.380 -4.690 -15.936 1.00 58.53 90 GLY A CA 1
ATOM 728 C C . GLY A 1 90 ? 15.341 -5.827 -16.948 1.00 58.53 90 GLY A C 1
ATOM 729 O O . GLY A 1 90 ? 15.210 -6.977 -16.538 1.00 58.53 90 GLY A O 1
ATOM 730 N N . GLN A 1 91 ? 15.402 -5.507 -18.238 1.00 71.00 91 GLN A N 1
ATOM 731 C CA . GLN A 1 91 ? 15.570 -6.525 -19.263 1.00 71.00 91 GLN A CA 1
ATOM 732 C C . GLN A 1 91 ? 16.879 -7.255 -18.958 1.00 71.00 91 GLN A C 1
ATOM 734 O O . GLN A 1 91 ? 17.944 -6.636 -18.925 1.00 71.00 91 GLN A O 1
ATOM 739 N N . ILE A 1 92 ? 16.783 -8.547 -18.653 1.00 65.25 92 ILE A N 1
ATOM 740 C CA . ILE A 1 92 ? 17.955 -9.409 -18.561 1.00 65.25 92 ILE A CA 1
ATOM 741 C C . ILE A 1 92 ? 18.487 -9.493 -19.989 1.00 65.25 92 ILE A C 1
ATOM 743 O O . ILE A 1 92 ? 17.747 -9.847 -20.908 1.00 65.25 92 ILE A O 1
ATOM 747 N N . THR A 1 93 ? 19.729 -9.060 -20.198 1.00 68.25 93 THR A N 1
ATOM 748 C CA . THR A 1 93 ? 20.392 -9.229 -21.491 1.00 68.25 93 THR A CA 1
ATOM 749 C C . THR A 1 93 ? 20.463 -10.726 -21.787 1.00 68.25 93 THR A C 1
ATOM 751 O O . THR A 1 93 ? 20.965 -11.452 -20.927 1.00 68.25 93 THR A O 1
ATOM 754 N N . PRO A 1 94 ? 19.949 -11.194 -22.938 1.00 77.38 94 PRO A N 1
ATOM 755 C CA . PRO A 1 94 ? 20.027 -12.605 -23.300 1.00 77.38 94 PRO A CA 1
ATOM 756 C C . PRO 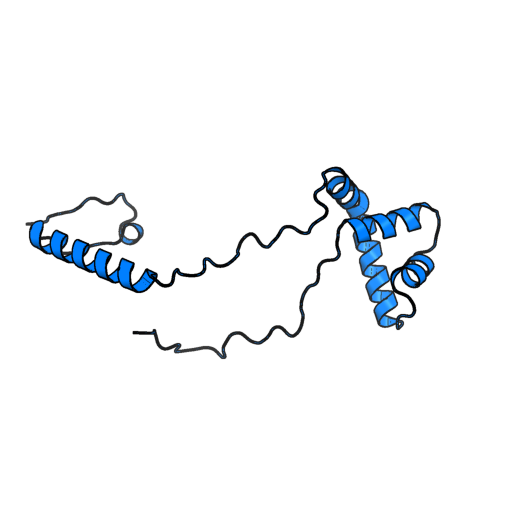A 1 94 ? 21.493 -13.043 -23.387 1.00 77.38 94 PRO A C 1
ATOM 758 O O . PRO A 1 94 ? 22.361 -12.223 -23.699 1.00 77.38 94 PRO A O 1
ATOM 761 N N . GLU A 1 95 ? 21.768 -14.318 -23.109 1.00 76.88 95 GLU A N 1
ATOM 762 C CA . GLU A 1 95 ? 23.129 -14.883 -23.124 1.00 76.88 95 GLU A CA 1
ATOM 763 C C . GLU A 1 95 ? 23.812 -14.657 -24.486 1.00 76.88 95 GLU A C 1
ATOM 765 O O . GLU A 1 95 ? 24.972 -14.243 -24.550 1.00 76.88 95 GLU A O 1
ATOM 770 N N . ASP A 1 96 ? 23.031 -14.735 -25.565 1.00 82.31 96 ASP A N 1
ATOM 771 C CA . ASP A 1 96 ? 23.493 -14.595 -26.950 1.00 82.31 96 ASP A CA 1
ATOM 772 C C . ASP A 1 96 ? 23.681 -13.137 -27.408 1.00 82.31 96 ASP A C 1
ATOM 774 O O . ASP A 1 96 ? 24.024 -12.872 -28.563 1.00 82.31 96 ASP A O 1
ATOM 778 N N . ALA A 1 97 ? 23.472 -12.147 -26.530 1.00 79.31 97 ALA A N 1
ATOM 779 C CA . ALA A 1 97 ? 23.560 -10.729 -26.895 1.00 79.31 97 ALA A CA 1
ATOM 780 C C . ALA A 1 97 ? 24.928 -10.358 -27.496 1.00 79.31 97 ALA A C 1
ATOM 782 O O . ALA A 1 97 ? 25.020 -9.511 -28.387 1.00 79.31 97 ALA A O 1
ATOM 783 N N . HIS A 1 98 ? 25.999 -11.003 -27.025 1.00 80.75 98 HIS A N 1
ATOM 784 C CA . HIS A 1 98 ? 27.350 -10.776 -27.530 1.00 80.75 98 HIS A CA 1
ATOM 785 C C . HIS A 1 98 ? 27.563 -11.338 -28.936 1.00 80.75 98 HIS A C 1
ATOM 787 O O . HIS A 1 98 ? 28.262 -10.716 -29.738 1.00 80.75 98 HIS A O 1
ATOM 793 N N . GLU A 1 99 ? 26.971 -12.488 -29.243 1.00 83.19 99 GLU A N 1
ATOM 794 C CA . GLU A 1 99 ? 27.073 -13.113 -30.562 1.00 83.19 99 GLU A CA 1
ATOM 795 C C . GLU A 1 99 ? 26.229 -12.358 -31.585 1.00 83.19 99 GLU A C 1
ATOM 797 O O . GLU A 1 99 ? 26.739 -11.983 -32.643 1.00 83.19 99 GLU A O 1
ATOM 802 N N . ALA A 1 100 ? 24.996 -12.001 -31.218 1.00 85.44 100 ALA A N 1
ATOM 803 C CA . ALA A 1 100 ? 24.122 -11.166 -32.035 1.00 85.44 100 ALA A CA 1
ATOM 804 C C . ALA A 1 100 ? 24.765 -9.806 -32.362 1.00 85.44 100 ALA A C 1
ATOM 806 O O . ALA A 1 100 ? 24.717 -9.346 -33.503 1.00 85.44 100 ALA A O 1
ATOM 807 N N . MET A 1 101 ? 25.440 -9.182 -31.389 1.00 85.25 101 MET A N 1
ATOM 808 C CA . MET A 1 101 ? 26.170 -7.932 -31.608 1.00 85.25 101 MET A CA 1
ATOM 809 C C . MET A 1 101 ? 27.338 -8.107 -32.590 1.00 85.25 101 MET A C 1
ATOM 811 O O . MET A 1 101 ? 27.537 -7.249 -33.448 1.00 85.25 101 MET A O 1
ATOM 815 N N . LYS A 1 102 ? 28.104 -9.203 -32.500 1.00 88.00 102 LYS A N 1
ATOM 816 C CA . LYS A 1 102 ? 29.200 -9.487 -33.445 1.00 88.00 102 LYS A CA 1
ATOM 817 C C . LYS A 1 102 ? 28.677 -9.705 -34.865 1.00 88.00 102 LYS A C 1
ATOM 819 O O . LYS A 1 102 ? 29.222 -9.116 -35.795 1.00 88.00 102 LYS A O 1
ATOM 824 N N . ALA A 1 103 ? 27.619 -10.501 -35.020 1.00 89.69 103 ALA A N 1
ATOM 825 C CA . ALA A 1 103 ? 26.992 -10.761 -36.314 1.00 89.69 103 ALA A CA 1
ATOM 826 C C . ALA A 1 103 ? 26.460 -9.468 -36.950 1.00 89.69 103 ALA A C 1
ATOM 828 O O . ALA A 1 103 ? 26.712 -9.193 -38.123 1.00 89.69 103 ALA A O 1
ATOM 829 N N . PHE A 1 104 ? 25.804 -8.623 -36.151 1.00 87.69 104 PHE A N 1
ATOM 830 C CA . PHE A 1 104 ? 25.330 -7.318 -36.597 1.00 87.69 104 PHE A CA 1
ATOM 831 C C . PHE A 1 104 ? 26.481 -6.402 -37.037 1.00 87.69 104 PHE A C 1
ATOM 833 O O . PHE A 1 104 ? 26.423 -5.815 -38.114 1.00 87.69 104 PHE A O 1
ATOM 840 N N . MET A 1 105 ? 27.558 -6.314 -36.250 1.00 87.25 105 MET A N 1
ATOM 841 C CA . MET A 1 105 ? 28.731 -5.507 -36.609 1.00 87.25 105 MET A CA 1
ATOM 842 C C . MET A 1 105 ? 29.400 -5.988 -37.900 1.00 87.25 105 MET A C 1
ATOM 844 O O . MET A 1 105 ? 29.803 -5.160 -38.714 1.00 87.25 105 MET A O 1
ATOM 848 N N . ALA A 1 106 ? 29.484 -7.302 -38.121 1.00 90.69 106 ALA A N 1
ATOM 849 C CA . ALA A 1 106 ? 30.025 -7.858 -39.359 1.00 90.69 106 ALA A CA 1
ATOM 850 C C . ALA A 1 106 ? 29.207 -7.419 -40.585 1.00 90.69 106 ALA A C 1
ATOM 852 O O . ALA A 1 106 ? 29.775 -6.957 -41.574 1.00 90.69 106 ALA A O 1
ATOM 853 N N . LEU A 1 107 ? 27.875 -7.472 -40.488 1.00 89.94 107 LEU A N 1
ATOM 854 C CA . LEU A 1 107 ? 26.975 -7.042 -41.560 1.00 89.94 107 LEU A CA 1
ATOM 855 C C . LEU A 1 107 ? 27.069 -5.531 -41.825 1.00 89.94 107 LEU A C 1
ATOM 857 O O . LEU A 1 107 ? 27.090 -5.097 -42.979 1.00 89.94 107 LEU A O 1
ATOM 861 N N . VAL A 1 108 ? 27.180 -4.718 -40.770 1.00 87.69 108 VAL A N 1
ATOM 862 C CA . VAL A 1 108 ? 27.375 -3.264 -40.893 1.00 87.69 108 VAL A CA 1
ATOM 863 C C . VAL A 1 108 ? 28.680 -2.942 -41.627 1.00 87.69 108 VAL A C 1
ATOM 865 O O . VAL A 1 108 ? 28.677 -2.106 -42.529 1.00 87.69 108 VAL A O 1
ATOM 868 N N . LEU A 1 109 ? 29.780 -3.623 -41.290 1.00 85.38 109 LEU A N 1
ATOM 869 C CA . LEU A 1 109 ? 31.074 -3.433 -41.953 1.00 85.38 109 LEU A CA 1
ATOM 870 C C . LEU A 1 109 ? 31.053 -3.881 -43.417 1.00 85.38 109 LEU A C 1
ATOM 872 O O . LEU A 1 109 ? 31.597 -3.184 -44.270 1.00 85.38 109 LEU A O 1
ATOM 876 N N . GLN A 1 110 ? 30.396 -5.000 -43.726 1.00 87.62 110 GLN A N 1
ATOM 877 C CA . GLN A 1 110 ? 30.223 -5.439 -45.110 1.00 87.62 110 GLN A CA 1
ATOM 878 C C . GLN A 1 110 ? 29.477 -4.375 -45.927 1.00 87.62 110 GLN A C 1
ATOM 880 O O . GLN A 1 110 ? 29.955 -3.931 -46.970 1.00 87.62 110 GLN A O 1
ATOM 885 N N . THR A 1 111 ? 28.358 -3.884 -45.392 1.00 85.62 111 THR A N 1
ATOM 886 C CA . THR A 1 111 ? 27.542 -2.851 -46.043 1.00 85.62 111 THR A CA 1
ATOM 887 C C . THR A 1 111 ? 28.316 -1.538 -46.221 1.00 85.62 111 THR A C 1
ATOM 889 O O . THR A 1 111 ? 28.135 -0.842 -47.219 1.00 85.62 111 THR A O 1
ATOM 892 N N . TYR A 1 112 ? 29.188 -1.188 -45.268 1.00 85.50 112 TYR A N 1
ATOM 893 C CA . TYR A 1 112 ? 30.041 0.001 -45.329 1.00 85.50 112 TYR A CA 1
ATOM 894 C C . TYR A 1 112 ? 30.992 -0.036 -46.528 1.00 85.50 112 TYR A C 1
ATOM 896 O O . TYR A 1 112 ? 31.105 0.952 -47.254 1.00 85.50 112 TYR A O 1
ATOM 904 N N . VAL A 1 113 ? 31.633 -1.186 -46.756 1.00 87.00 113 VAL A N 1
ATOM 905 C CA . VAL A 1 113 ? 32.551 -1.392 -47.883 1.00 87.00 113 VAL A CA 1
ATOM 906 C C . VAL A 1 113 ? 31.784 -1.416 -49.203 1.00 87.00 113 VAL A C 1
ATOM 908 O O . VAL A 1 113 ? 32.154 -0.698 -50.131 1.00 87.00 113 VAL A O 1
ATOM 911 N N . GLU A 1 114 ? 30.695 -2.185 -49.279 1.00 87.19 114 GLU A N 1
ATOM 912 C CA . GLU A 1 114 ? 29.876 -2.315 -50.494 1.00 87.19 114 GLU A CA 1
ATOM 913 C C . GLU A 1 114 ? 29.335 -0.966 -50.973 1.00 87.19 114 GLU A C 1
ATOM 915 O O . GLU A 1 114 ? 29.395 -0.648 -52.161 1.00 87.19 114 GLU A O 1
ATOM 920 N N . LYS A 1 115 ? 28.839 -0.146 -50.042 1.00 85.31 115 LYS A N 1
ATOM 921 C CA . LYS A 1 115 ? 28.265 1.166 -50.353 1.00 85.31 115 LYS A CA 1
ATOM 922 C C . LYS A 1 115 ? 29.294 2.292 -50.386 1.00 85.31 115 LYS A C 1
ATOM 924 O O . LYS A 1 115 ? 28.908 3.423 -50.648 1.00 85.31 115 LYS A O 1
ATOM 929 N N . LYS A 1 116 ? 30.581 2.007 -50.141 1.00 85.75 116 LYS A N 1
ATOM 930 C CA . LYS A 1 116 ? 31.657 3.012 -50.037 1.00 85.75 116 LYS A CA 1
ATOM 931 C C . LYS A 1 116 ? 31.287 4.162 -49.094 1.00 85.75 116 LYS A C 1
ATOM 933 O O . LYS A 1 116 ? 31.523 5.334 -49.386 1.00 85.75 116 LYS A O 1
ATOM 938 N N . CYS A 1 117 ? 30.668 3.824 -47.969 1.00 73.88 117 CYS A N 1
ATOM 939 C CA . CYS A 1 117 ? 30.347 4.809 -46.950 1.00 73.88 117 CYS A CA 1
ATOM 940 C C . CYS A 1 117 ? 31.653 5.344 -46.344 1.00 73.88 117 CYS A C 1
ATOM 942 O O . CYS A 1 117 ? 32.604 4.593 -46.163 1.00 73.88 117 CYS A O 1
ATOM 944 N N . VAL A 1 118 ? 31.697 6.636 -46.019 1.00 77.19 118 VAL A N 1
ATOM 945 C CA . VAL A 1 118 ? 32.850 7.275 -45.346 1.00 77.19 118 VAL A CA 1
ATOM 946 C C . VAL A 1 118 ? 32.602 7.401 -43.841 1.00 77.19 118 VAL A C 1
ATOM 948 O O . VAL A 1 118 ? 33.530 7.429 -43.037 1.00 77.19 118 VAL A O 1
ATOM 951 N N . GLN A 1 119 ? 31.330 7.457 -43.441 1.00 73.94 119 GLN A N 1
ATOM 952 C CA . GLN A 1 119 ? 30.935 7.582 -42.048 1.00 73.94 119 GLN A CA 1
ATOM 953 C C . GLN A 1 119 ? 29.549 6.972 -41.820 1.00 73.94 119 GLN A C 1
ATOM 955 O O . GLN A 1 119 ? 28.663 7.076 -42.666 1.00 73.94 119 GLN A O 1
ATOM 960 N N . ILE A 1 120 ? 29.368 6.331 -40.665 1.00 69.00 120 ILE A N 1
ATOM 961 C CA . ILE A 1 120 ? 28.079 5.808 -40.200 1.00 69.00 120 ILE A CA 1
ATOM 962 C C . ILE A 1 120 ? 27.679 6.614 -38.970 1.00 69.00 120 ILE A C 1
ATOM 964 O O . ILE A 1 120 ? 28.435 6.685 -38.000 1.00 69.00 120 ILE A O 1
ATOM 968 N N . TYR A 1 121 ? 26.487 7.200 -39.008 1.00 72.62 121 TYR A N 1
ATOM 969 C CA . TYR A 1 121 ? 25.892 7.883 -37.867 1.00 72.62 121 TYR A CA 1
ATOM 970 C C . TYR A 1 121 ? 24.782 7.025 -37.275 1.00 72.62 121 TYR A C 1
ATOM 972 O O . TYR A 1 121 ? 24.005 6.409 -38.005 1.00 72.62 121 TYR A O 1
ATOM 980 N N . ASN A 1 122 ? 24.676 7.016 -35.948 1.00 62.91 122 ASN A N 1
ATOM 981 C CA . ASN A 1 122 ? 23.492 6.466 -35.300 1.00 62.91 122 ASN A CA 1
ATOM 982 C C . ASN A 1 122 ? 22.330 7.453 -35.461 1.00 62.91 122 ASN A C 1
ATOM 984 O O . ASN A 1 122 ? 22.534 8.660 -35.376 1.00 62.91 122 ASN A O 1
ATOM 988 N N . GLU A 1 123 ? 21.108 6.950 -35.621 1.00 55.22 123 GLU A N 1
ATOM 989 C CA . GLU A 1 123 ? 19.890 7.753 -35.839 1.00 55.22 123 GLU A CA 1
ATOM 990 C C . GLU A 1 123 ? 19.695 8.871 -34.788 1.00 55.22 123 GLU A C 1
ATOM 992 O O . GLU A 1 123 ? 19.248 9.974 -35.093 1.00 55.22 123 GLU A O 1
ATOM 997 N N . TYR A 1 124 ? 20.137 8.633 -33.549 1.00 54.28 124 TYR A N 1
ATOM 998 C CA . TYR A 1 124 ? 20.100 9.612 -32.456 1.00 54.28 124 TYR A CA 1
ATOM 999 C C . TYR A 1 124 ? 21.104 10.769 -32.590 1.00 54.28 124 TYR A C 1
ATOM 1001 O O . TYR A 1 124 ? 20.985 11.760 -31.875 1.00 54.28 124 TYR A O 1
ATOM 1009 N N . GLN A 1 125 ? 22.111 10.652 -33.459 1.00 53.91 125 GLN A N 1
ATOM 1010 C CA . GLN A 1 125 ? 23.161 11.658 -33.647 1.00 53.91 125 GLN A CA 1
ATOM 1011 C C . GLN A 1 125 ? 22.789 12.711 -34.700 1.00 53.91 125 GLN A C 1
ATOM 1013 O O . GLN A 1 125 ? 23.374 13.790 -34.695 1.00 53.91 125 GLN A O 1
ATOM 1018 N N . THR A 1 126 ? 21.818 12.438 -35.576 1.00 55.66 126 THR A N 1
ATOM 1019 C CA . THR A 1 126 ? 21.482 13.316 -36.712 1.00 55.66 126 THR A CA 1
ATOM 1020 C C . THR A 1 126 ? 20.195 14.118 -36.532 1.00 55.66 126 THR A C 1
ATOM 1022 O O . THR A 1 126 ? 19.936 15.017 -37.329 1.00 55.66 126 THR A O 1
ATOM 1025 N N . GLY A 1 127 ? 19.370 13.823 -35.516 1.00 50.19 127 GLY A N 1
ATOM 1026 C CA . GLY A 1 127 ? 18.103 14.533 -35.261 1.00 50.19 127 GLY A CA 1
ATOM 1027 C C . GLY A 1 127 ? 17.100 14.509 -36.430 1.00 50.19 127 GLY A C 1
ATOM 1028 O O . GLY A 1 127 ? 16.105 15.230 -36.403 1.00 50.19 127 GLY A O 1
ATOM 1029 N N . LYS A 1 128 ? 17.365 13.705 -37.465 1.00 47.44 128 LYS A N 1
ATOM 1030 C CA . LYS A 1 128 ? 16.569 13.506 -38.681 1.00 47.44 128 LYS A CA 1
ATOM 1031 C C . LYS A 1 128 ? 16.710 12.051 -39.129 1.00 47.44 128 LYS A C 1
ATOM 1033 O O . LYS A 1 128 ? 17.739 11.428 -38.859 1.00 47.44 128 LYS A O 1
ATOM 1038 N N . THR A 1 129 ? 15.671 11.559 -39.803 1.00 43.00 129 THR A N 1
ATOM 1039 C CA . THR A 1 129 ? 15.531 10.202 -40.356 1.00 43.00 129 THR A CA 1
ATOM 1040 C C . THR A 1 129 ? 16.796 9.717 -41.078 1.00 43.00 129 THR A C 1
ATOM 1042 O O . THR A 1 129 ? 17.487 10.529 -41.702 1.00 43.00 129 THR A O 1
ATOM 1045 N N . PRO A 1 130 ? 17.119 8.408 -41.008 1.00 41.88 130 PRO A N 1
ATOM 1046 C CA . PRO A 1 130 ? 18.385 7.874 -41.495 1.00 41.88 130 PRO A CA 1
ATOM 1047 C C . PRO A 1 130 ? 18.443 7.958 -43.023 1.00 41.88 130 PRO A C 1
ATOM 1049 O O . PRO A 1 130 ? 17.930 7.102 -43.737 1.00 41.88 130 PRO A O 1
ATOM 1052 N N . CYS A 1 131 ? 19.070 9.016 -43.529 1.00 40.53 131 CYS A N 1
ATOM 1053 C CA . CYS A 1 131 ? 19.424 9.149 -44.932 1.00 40.53 131 CYS A CA 1
ATOM 1054 C C . CYS A 1 131 ? 20.896 8.749 -45.075 1.00 40.53 131 CYS A C 1
ATOM 1056 O O . CYS A 1 131 ? 21.772 9.341 -44.443 1.00 40.53 131 CYS A O 1
ATOM 1058 N N . VAL A 1 132 ? 21.165 7.704 -45.857 1.00 44.78 132 VAL A N 1
ATOM 1059 C CA . VAL A 1 132 ? 22.529 7.272 -46.182 1.00 44.78 132 VAL A CA 1
ATOM 1060 C C . VAL A 1 132 ? 23.116 8.308 -47.140 1.00 44.78 132 VAL A C 1
ATOM 1062 O O . VAL A 1 132 ? 22.811 8.288 -48.329 1.00 44.78 132 VAL A O 1
ATOM 1065 N N . TYR A 1 133 ? 23.924 9.240 -46.635 1.00 46.47 133 TYR A N 1
ATOM 1066 C CA . TYR A 1 133 ? 24.666 10.159 -47.495 1.00 46.47 133 TYR A CA 1
ATOM 1067 C C . TYR A 1 133 ? 25.949 9.475 -47.977 1.00 46.47 133 TYR A C 1
ATOM 1069 O O . TYR A 1 133 ? 26.886 9.270 -47.209 1.00 46.47 133 TYR A O 1
ATOM 1077 N N . CYS A 1 134 ? 25.981 9.129 -49.264 1.00 36.00 134 CYS A N 1
ATOM 1078 C CA . CYS A 1 134 ? 27.216 8.917 -50.010 1.00 36.00 134 CYS A CA 1
ATOM 1079 C C . CYS A 1 134 ? 27.658 10.288 -50.532 1.00 36.00 134 CYS A C 1
ATOM 1081 O O . CYS A 1 134 ? 27.051 10.808 -51.466 1.00 36.00 134 CYS A O 1
ATOM 1083 N N . THR A 1 135 ? 28.670 10.900 -49.924 1.00 43.91 135 THR A N 1
ATOM 1084 C CA . THR A 1 135 ? 29.347 12.064 -50.514 1.00 43.91 135 THR A CA 1
ATOM 1085 C C . THR A 1 135 ? 30.598 11.574 -51.235 1.00 43.91 135 THR A C 1
ATOM 1087 O O . THR A 1 135 ? 31.463 10.978 -50.592 1.00 43.91 135 THR A O 1
ATOM 1090 N N . VAL A 1 136 ? 30.624 11.771 -52.559 1.00 39.06 136 VAL A N 1
ATOM 1091 C CA . VAL A 1 136 ? 31.788 11.570 -53.444 1.00 39.06 136 VAL A CA 1
ATOM 1092 C C . VAL A 1 136 ? 32.839 12.634 -53.161 1.00 39.06 136 VAL A C 1
ATOM 1094 O O . VAL A 1 136 ? 32.426 13.796 -52.946 1.00 39.06 136 VAL A O 1
#

pLDDT: mean 76.68, std 15.41, range [36.0, 93.12]

Secondary structure (DSSP, 8-state):
-PPP--S----PPPS---PPPPHHHHHHHHHHHHTT--HHHHHHHHH-S--HHHHHHHHHHHHHHHTTHHHHHHHHHTT--SPPP-S-PPPPPPTTHHHHHHHHHHHHHHHHHHTT-S----HHHHSS--------

Sequence (136 aa):
MVRPRINGQGRKLKLFQRMAVDYAHKRDVLDFQDEGHTLDAAIAHVYGDLNADQIRAKTQQINKWMKHESTIRSICKAGRLSLRARTRQGQITPEDAHEAMKAFMALVLQTYVEKKCVQIYNEYQTGKTPCVYCTV

Organism: NCBI:txid4795

Radius of gyration: 28.5 Å; chains: 1; bounding box: 54×29×76 Å